Protein AF-A0A3N5PD08-F1 (afdb_monomer_lite)

pLDDT: mean 94.18, std 6.14, range [67.5, 98.69]

Structur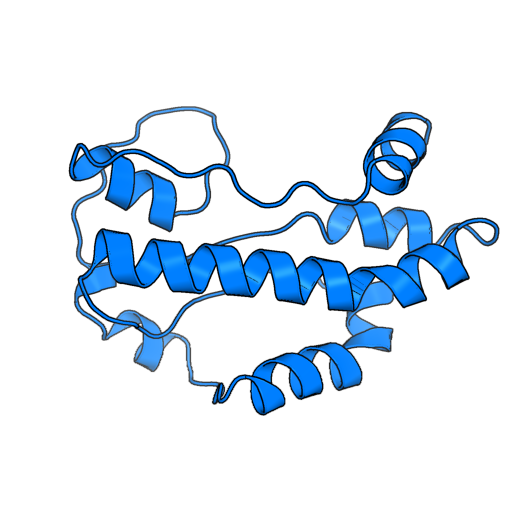e (mmCIF, N/CA/C/O backbone):
data_AF-A0A3N5PD08-F1
#
_entry.id   AF-A0A3N5PD08-F1
#
loop_
_atom_site.group_PDB
_atom_site.id
_atom_site.type_symbol
_atom_site.label_atom_id
_atom_site.label_alt_id
_atom_site.label_comp_id
_atom_site.label_asym_id
_atom_site.label_entity_id
_atom_site.label_seq_id
_atom_site.pdbx_PDB_ins_code
_atom_site.Cartn_x
_atom_site.Cartn_y
_atom_site.Cartn_z
_atom_site.occupancy
_atom_site.B_iso_or_equiv
_atom_site.auth_seq_id
_atom_site.auth_comp_id
_atom_site.auth_asym_id
_atom_site.auth_atom_id
_atom_site.pdbx_PDB_model_num
ATOM 1 N N . MET A 1 1 ? -1.093 7.369 7.127 1.00 76.62 1 MET A N 1
ATOM 2 C CA . MET A 1 1 ? -1.034 6.163 6.270 1.00 76.62 1 MET A CA 1
ATOM 3 C C . MET A 1 1 ? -1.305 4.944 7.123 1.00 76.62 1 MET A C 1
ATOM 5 O O . MET A 1 1 ? -0.982 4.998 8.299 1.00 76.62 1 MET A O 1
ATOM 9 N N . THR A 1 2 ? -1.900 3.892 6.571 1.00 89.06 2 THR A N 1
ATOM 10 C CA . THR A 1 2 ? -2.093 2.607 7.260 1.00 89.06 2 THR A CA 1
ATOM 11 C C . THR A 1 2 ? -0.938 1.664 6.946 1.00 89.06 2 THR A C 1
ATOM 13 O O . THR A 1 2 ? -0.351 1.109 7.876 1.00 89.06 2 THR A O 1
ATOM 16 N N . PHE A 1 3 ? -0.581 1.542 5.663 1.00 92.31 3 PHE A N 1
ATOM 17 C CA . PHE A 1 3 ? 0.493 0.671 5.196 1.00 92.31 3 PHE A CA 1
ATOM 18 C C . PHE A 1 3 ? 1.229 1.223 3.971 1.00 92.31 3 PHE A C 1
ATOM 20 O O . PHE A 1 3 ? 0.726 2.119 3.285 1.00 92.31 3 PHE A O 1
ATOM 27 N N . ASP A 1 4 ? 2.428 0.690 3.751 1.00 90.94 4 ASP A N 1
ATOM 28 C CA . ASP A 1 4 ? 3.296 0.963 2.605 1.00 90.94 4 ASP A CA 1
ATOM 29 C C . ASP A 1 4 ? 3.674 -0.353 1.902 1.00 90.94 4 ASP A C 1
ATOM 31 O O . ASP A 1 4 ? 3.180 -1.425 2.257 1.00 90.94 4 ASP A O 1
ATOM 35 N N . ASN A 1 5 ? 4.505 -0.274 0.869 1.00 93.38 5 ASN A N 1
ATOM 36 C CA . ASN A 1 5 ? 4.959 -1.408 0.077 1.00 93.38 5 ASN A CA 1
ATOM 37 C C . ASN A 1 5 ? 6.349 -1.127 -0.540 1.00 93.38 5 ASN A C 1
ATOM 39 O O . ASN A 1 5 ? 6.968 -0.097 -0.281 1.00 93.38 5 ASN A O 1
ATOM 43 N N . SER A 1 6 ? 6.859 -2.057 -1.354 1.00 94.81 6 SER A N 1
ATOM 44 C CA . SER A 1 6 ? 8.165 -1.935 -2.026 1.00 94.81 6 SER A CA 1
ATOM 45 C C . SER A 1 6 ? 8.079 -1.520 -3.506 1.00 94.81 6 SER A C 1
ATOM 47 O O . SER A 1 6 ? 8.945 -1.893 -4.301 1.00 94.81 6 SER A O 1
ATOM 49 N N . ASP A 1 7 ? 7.060 -0.756 -3.915 1.00 96.00 7 ASP A N 1
ATOM 50 C CA . ASP A 1 7 ? 6.881 -0.285 -5.300 1.00 96.00 7 ASP A CA 1
ATOM 51 C C . ASP A 1 7 ? 8.089 0.490 -5.821 1.00 96.00 7 ASP A C 1
ATOM 53 O O . ASP A 1 7 ? 8.398 0.397 -7.003 1.00 96.00 7 ASP A O 1
ATOM 57 N N . TYR A 1 8 ? 8.815 1.205 -4.960 1.00 95.06 8 TYR A N 1
ATOM 58 C CA . TYR A 1 8 ? 10.037 1.907 -5.339 1.00 95.06 8 TYR A CA 1
ATOM 59 C C . TYR A 1 8 ? 11.093 0.956 -5.920 1.00 95.06 8 TYR A C 1
ATOM 61 O O . TYR A 1 8 ? 11.787 1.343 -6.862 1.00 95.06 8 TYR A O 1
ATOM 69 N N . MET A 1 9 ? 11.183 -0.289 -5.425 1.00 97.06 9 MET A N 1
ATOM 70 C CA . MET A 1 9 ? 12.100 -1.294 -5.969 1.00 97.06 9 MET A CA 1
ATOM 71 C C . MET A 1 9 ? 11.673 -1.717 -7.370 1.00 97.06 9 MET A C 1
ATOM 73 O O . MET A 1 9 ? 12.472 -1.676 -8.307 1.00 97.06 9 MET A O 1
ATOM 77 N N . PHE A 1 10 ? 10.390 -2.050 -7.531 1.00 98.06 10 PHE A N 1
ATOM 78 C CA . PHE A 1 10 ? 9.821 -2.367 -8.837 1.00 98.06 10 PHE A CA 1
ATOM 79 C C . PHE A 1 10 ? 9.971 -1.200 -9.814 1.00 98.06 10 PHE A C 1
ATOM 81 O O . PHE A 1 10 ? 10.286 -1.426 -10.978 1.00 98.06 10 PHE A O 1
ATOM 88 N N . ALA A 1 11 ? 9.795 0.037 -9.354 1.00 97.62 11 ALA A N 1
ATOM 89 C CA . ALA A 1 11 ? 9.856 1.229 -10.184 1.00 97.62 11 ALA A CA 1
ATOM 90 C C . ALA A 1 11 ? 11.244 1.446 -10.794 1.00 97.62 11 ALA A C 1
ATOM 92 O O . ALA A 1 11 ? 11.322 1.738 -11.985 1.00 97.62 11 ALA A O 1
ATOM 93 N N . ALA A 1 12 ? 12.345 1.258 -10.051 1.00 96.75 12 ALA A N 1
ATOM 94 C CA . ALA A 1 12 ? 13.660 1.361 -10.697 1.00 96.75 12 ALA A CA 1
ATOM 95 C C . ALA A 1 12 ? 13.910 0.219 -11.679 1.00 96.75 12 ALA A C 1
ATOM 97 O O . ALA A 1 12 ? 14.435 0.464 -12.762 1.00 96.75 12 ALA A O 1
ATOM 98 N N . LEU A 1 13 ? 13.505 -1.009 -11.347 1.00 97.31 13 LEU A N 1
ATOM 99 C CA . LEU A 1 13 ? 13.674 -2.141 -12.261 1.00 97.31 13 LEU A CA 1
ATOM 100 C C . LEU A 1 13 ? 12.804 -1.995 -13.515 1.00 97.31 13 LEU A C 1
ATOM 102 O O . LEU A 1 13 ? 13.210 -2.413 -14.594 1.00 97.31 13 LEU A O 1
ATOM 106 N N . TYR A 1 14 ? 11.647 -1.344 -13.405 1.00 97.75 14 TYR A N 1
ATOM 107 C CA . TYR A 1 14 ? 10.781 -1.039 -14.539 1.00 97.75 14 TYR A CA 1
ATOM 108 C C . TYR A 1 14 ? 11.460 -0.131 -15.571 1.00 97.75 14 TYR A C 1
ATOM 110 O O . TYR A 1 14 ? 11.251 -0.291 -16.771 1.00 97.75 14 TYR A O 1
ATOM 118 N N . THR A 1 15 ? 12.317 0.784 -15.115 1.00 95.88 15 THR A N 1
ATOM 119 C CA . THR A 1 15 ? 13.076 1.680 -16.003 1.00 95.88 15 THR A CA 1
ATOM 120 C C . THR A 1 15 ? 14.305 1.021 -16.641 1.00 95.88 15 THR A C 1
ATOM 122 O O . THR A 1 15 ? 14.907 1.593 -17.548 1.00 95.88 15 THR A O 1
ATOM 125 N N . THR A 1 16 ? 14.661 -0.199 -16.225 1.00 95.56 16 THR A N 1
ATOM 126 C CA . THR A 1 16 ? 15.759 -0.983 -16.806 1.00 95.56 16 THR A CA 1
ATOM 127 C C . THR A 1 16 ? 15.214 -1.927 -17.884 1.00 95.56 16 THR A C 1
ATOM 129 O O . THR A 1 16 ? 14.433 -2.820 -17.551 1.00 95.56 16 THR A O 1
ATOM 132 N N . PRO A 1 17 ? 15.638 -1.820 -19.162 1.00 95.94 17 PRO A N 1
ATOM 133 C CA . PRO A 1 17 ? 15.077 -2.620 -20.258 1.00 95.94 17 PRO A CA 1
ATOM 134 C C . PRO A 1 17 ? 15.07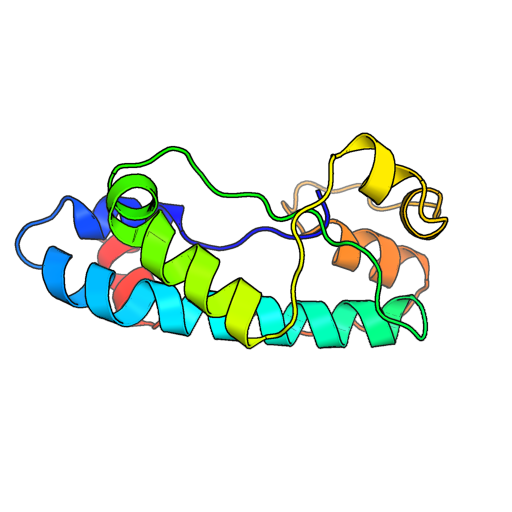0 -4.135 -20.012 1.00 95.94 17 PRO A C 1
ATOM 136 O O . PRO A 1 17 ? 14.105 -4.808 -20.361 1.00 95.94 17 PRO A O 1
ATOM 139 N N . GLU A 1 18 ? 16.115 -4.663 -19.370 1.00 96.69 18 GLU A N 1
ATOM 140 C CA . GLU A 1 18 ? 16.233 -6.087 -19.029 1.00 96.69 18 GLU A CA 1
ATOM 141 C C . GLU A 1 18 ? 15.159 -6.561 -18.036 1.00 96.69 18 GLU A C 1
ATOM 143 O O . GLU A 1 18 ? 14.689 -7.697 -18.107 1.00 96.69 18 GLU A O 1
ATOM 148 N N . HIS A 1 19 ? 14.751 -5.698 -17.104 1.00 97.44 19 HIS A N 1
ATOM 149 C CA . HIS A 1 19 ? 13.847 -6.060 -16.014 1.00 97.44 19 HIS A CA 1
ATOM 150 C C . HIS A 1 19 ? 12.417 -5.561 -16.218 1.00 97.44 19 HIS A C 1
ATOM 152 O O . HIS A 1 19 ? 11.507 -6.073 -15.563 1.00 97.44 19 HIS A O 1
ATOM 158 N N . ARG A 1 20 ?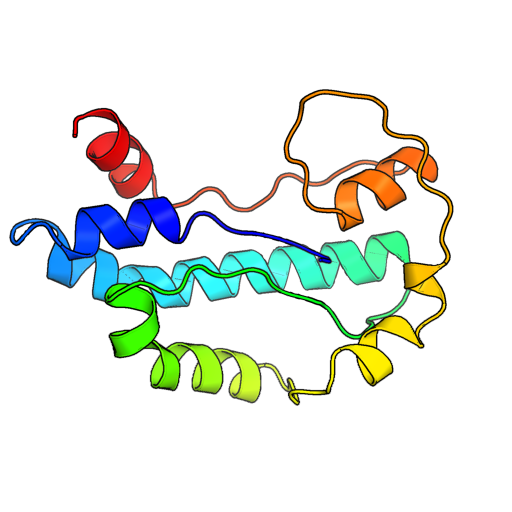 12.196 -4.628 -17.152 1.00 97.25 20 ARG A N 1
ATOM 159 C CA . ARG A 1 20 ? 10.921 -3.936 -17.377 1.00 97.25 20 ARG A CA 1
ATOM 160 C C . ARG A 1 20 ? 9.717 -4.864 -17.454 1.00 97.25 20 ARG A C 1
ATOM 162 O O . ARG A 1 20 ? 8.789 -4.733 -16.660 1.00 97.25 20 ARG A O 1
ATOM 169 N N . GLU A 1 21 ? 9.746 -5.836 -18.361 1.00 98.06 21 GLU A N 1
ATOM 170 C CA . GLU A 1 21 ? 8.608 -6.740 -18.577 1.00 98.06 21 GLU A CA 1
ATOM 171 C C . GLU A 1 21 ? 8.360 -7.666 -17.383 1.00 98.06 21 GLU A C 1
ATOM 173 O O . GLU A 1 21 ? 7.216 -7.988 -17.053 1.00 98.06 21 GLU A O 1
ATOM 178 N N . ARG A 1 22 ? 9.429 -8.074 -16.691 1.00 98.19 22 ARG A N 1
ATOM 179 C CA . ARG A 1 22 ? 9.311 -8.894 -15.485 1.00 98.19 22 ARG A CA 1
ATOM 180 C C . ARG A 1 22 ? 8.719 -8.091 -14.328 1.00 98.19 22 ARG A C 1
ATOM 182 O O . ARG A 1 22 ? 7.786 -8.569 -13.689 1.00 98.19 22 ARG A O 1
ATOM 189 N N . ALA A 1 23 ? 9.212 -6.871 -14.110 1.00 97.94 23 ALA A N 1
ATOM 190 C CA . ALA A 1 23 ? 8.684 -5.942 -13.115 1.00 97.94 23 ALA A CA 1
ATOM 191 C C . ALA A 1 23 ? 7.203 -5.651 -13.383 1.00 97.94 23 ALA A C 1
ATOM 193 O O . ALA A 1 23 ? 6.386 -5.777 -12.474 1.00 97.94 23 ALA A O 1
ATOM 194 N N . ARG A 1 24 ? 6.841 -5.371 -14.645 1.00 98.25 24 ARG A N 1
ATOM 195 C CA . ARG A 1 24 ? 5.454 -5.124 -15.061 1.00 98.25 24 ARG A CA 1
ATOM 196 C C . ARG A 1 24 ? 4.531 -6.284 -14.692 1.00 98.25 24 ARG A C 1
ATOM 198 O O . ARG A 1 24 ? 3.475 -6.079 -14.103 1.00 98.25 24 ARG A O 1
ATOM 205 N N . ARG A 1 25 ? 4.937 -7.507 -15.046 1.00 98.31 25 ARG A N 1
ATOM 206 C CA . ARG A 1 25 ? 4.133 -8.719 -14.851 1.00 98.31 25 ARG A CA 1
ATOM 207 C C . ARG A 1 25 ? 3.936 -9.073 -13.377 1.00 98.31 25 ARG A C 1
ATOM 209 O O . ARG A 1 25 ? 2.887 -9.595 -13.018 1.00 98.31 25 ARG A O 1
ATOM 216 N N . GLU A 1 26 ? 4.945 -8.845 -12.542 1.00 98.38 26 GLU A N 1
ATOM 217 C CA . GLU A 1 26 ? 4.959 -9.336 -11.157 1.00 98.38 26 GLU A CA 1
ATOM 218 C C . GLU A 1 26 ? 4.531 -8.278 -10.125 1.00 98.38 26 GLU A C 1
ATOM 220 O O . GLU A 1 26 ? 4.243 -8.633 -8.983 1.00 98.38 26 GLU A O 1
ATOM 225 N N . TYR A 1 27 ? 4.407 -7.005 -10.521 1.00 98.56 27 TYR A N 1
ATOM 226 C CA . TYR A 1 27 ? 4.047 -5.916 -9.610 1.00 98.56 27 TYR A CA 1
ATOM 227 C C . TYR A 1 27 ? 2.632 -6.032 -9.023 1.00 98.56 27 TYR A C 1
ATOM 229 O O . TYR A 1 27 ? 2.468 -5.996 -7.806 1.00 98.56 27 TYR A O 1
ATOM 237 N N . VAL A 1 28 ? 1.597 -6.204 -9.853 1.00 98.44 28 VAL A N 1
ATOM 238 C CA . VAL A 1 28 ? 0.210 -6.296 -9.352 1.00 98.44 28 VAL A CA 1
ATOM 239 C C . VAL A 1 28 ? -0.010 -7.544 -8.479 1.00 98.44 28 VAL A C 1
ATOM 241 O O . VAL A 1 28 ? -0.595 -7.392 -7.407 1.00 98.44 28 VAL A O 1
ATOM 244 N N . PRO A 1 29 ? 0.499 -8.744 -8.836 1.00 98.31 29 PRO A N 1
ATOM 245 C CA . PRO A 1 29 ? 0.469 -9.900 -7.934 1.00 98.31 29 PRO A CA 1
ATOM 246 C C . PRO A 1 29 ? 1.165 -9.657 -6.588 1.00 98.31 29 PRO A C 1
ATOM 248 O O . PRO A 1 29 ? 0.673 -10.099 -5.551 1.00 98.31 29 PRO A O 1
ATOM 251 N N . TYR A 1 30 ? 2.290 -8.932 -6.582 1.00 98.38 30 TYR A N 1
ATOM 252 C CA . TYR A 1 30 ? 2.946 -8.524 -5.339 1.00 98.38 30 TYR A CA 1
ATOM 253 C C . TYR A 1 30 ? 2.048 -7.597 -4.507 1.00 98.38 30 TYR A C 1
ATOM 255 O O . TYR A 1 30 ? 1.830 -7.857 -3.323 1.00 98.38 30 TYR A O 1
ATOM 263 N N . MET A 1 31 ? 1.464 -6.567 -5.124 1.00 98.38 31 MET A N 1
ATOM 264 C CA . MET A 1 31 ? 0.552 -5.646 -4.439 1.00 98.38 31 MET A CA 1
ATOM 265 C C . MET A 1 31 ? -0.678 -6.359 -3.875 1.00 98.38 31 MET A C 1
ATOM 267 O O . MET A 1 31 ? -1.105 -6.053 -2.766 1.00 98.38 31 MET A O 1
ATOM 271 N N . GLU A 1 32 ? -1.229 -7.339 -4.588 1.00 98.06 32 GLU A N 1
ATOM 272 C CA . GLU A 1 32 ? -2.337 -8.150 -4.083 1.00 98.06 32 GLU A CA 1
ATOM 273 C C . GLU A 1 32 ? -1.948 -8.939 -2.822 1.00 98.06 32 GLU A C 1
ATOM 275 O O . GLU A 1 32 ? -2.711 -8.968 -1.853 1.00 98.06 32 GLU A O 1
ATOM 280 N N . ALA A 1 33 ? -0.749 -9.530 -2.791 1.00 97.88 33 ALA A N 1
ATOM 281 C CA . ALA A 1 33 ? -0.248 -10.222 -1.606 1.00 97.88 33 ALA A CA 1
ATOM 282 C C . ALA A 1 33 ? -0.071 -9.264 -0.416 1.00 97.88 33 ALA A C 1
ATOM 284 O O . ALA A 1 33 ? -0.464 -9.597 0.706 1.00 97.88 33 ALA A O 1
ATOM 285 N N . VAL A 1 34 ? 0.472 -8.064 -0.661 1.00 97.31 34 VAL A N 1
ATOM 286 C CA . VAL A 1 34 ? 0.597 -6.996 0.346 1.00 97.31 34 VAL A CA 1
ATOM 287 C C . VAL A 1 34 ? -0.777 -6.648 0.919 1.00 97.31 34 VAL A C 1
ATOM 289 O O . VAL A 1 34 ? -0.967 -6.706 2.134 1.00 97.31 34 VAL A O 1
ATOM 292 N N . VAL A 1 35 ? -1.758 -6.370 0.058 1.00 97.00 35 VAL A N 1
ATOM 293 C CA . VAL A 1 35 ? -3.127 -6.018 0.465 1.00 97.00 35 VAL A CA 1
ATOM 294 C C . VAL A 1 35 ? -3.760 -7.122 1.310 1.00 97.00 35 VAL A C 1
ATOM 296 O O . VAL A 1 35 ? -4.256 -6.836 2.397 1.00 97.00 35 VAL A O 1
ATOM 299 N N . ALA A 1 36 ? -3.662 -8.386 0.889 1.00 96.94 36 ALA A N 1
ATOM 300 C CA . ALA A 1 36 ? -4.196 -9.516 1.651 1.00 96.94 36 ALA A CA 1
ATOM 301 C C . ALA A 1 36 ? -3.573 -9.640 3.057 1.00 96.94 36 ALA A C 1
ATOM 303 O O . ALA A 1 36 ? -4.260 -9.971 4.029 1.00 96.94 36 ALA A O 1
ATOM 304 N N . SER A 1 37 ? -2.276 -9.345 3.197 1.00 96.12 37 SER A N 1
ATOM 305 C CA . SER A 1 37 ? -1.619 -9.321 4.510 1.00 96.12 37 SER A CA 1
ATOM 306 C C . SER A 1 37 ? -2.184 -8.214 5.407 1.00 96.12 37 SER A C 1
ATOM 308 O O . SER A 1 37 ? -2.468 -8.443 6.588 1.00 96.12 37 SER A O 1
ATOM 310 N N . PHE A 1 38 ? -2.416 -7.025 4.845 1.00 96.19 38 PHE A N 1
ATOM 311 C CA . PHE A 1 38 ? -2.931 -5.877 5.590 1.00 96.19 38 PHE A CA 1
ATOM 312 C C . PHE A 1 38 ? -4.430 -5.949 5.896 1.00 96.19 38 PHE A C 1
ATOM 314 O O . PHE A 1 38 ? -4.856 -5.448 6.936 1.00 96.19 38 PHE A O 1
ATOM 321 N N . GLU A 1 39 ? -5.233 -6.626 5.076 1.00 96.00 39 GLU A N 1
ATOM 322 C CA . GLU A 1 39 ? -6.604 -7.025 5.425 1.00 96.00 39 GLU A CA 1
ATOM 323 C C . GLU A 1 39 ? -6.600 -7.901 6.691 1.00 96.00 39 GLU A C 1
ATOM 325 O O . GLU A 1 39 ? -7.281 -7.608 7.678 1.00 96.00 39 GLU A O 1
ATOM 330 N N . ALA A 1 40 ? -5.746 -8.931 6.725 1.00 95.88 40 ALA A N 1
ATOM 331 C CA . ALA A 1 40 ? -5.623 -9.805 7.888 1.00 95.88 40 ALA A CA 1
ATOM 332 C C . ALA A 1 40 ? -5.089 -9.065 9.129 1.00 95.88 40 ALA A C 1
ATOM 334 O O . ALA A 1 40 ? -5.541 -9.325 10.250 1.00 95.88 40 ALA A O 1
ATOM 335 N N . ALA A 1 41 ? -4.140 -8.141 8.952 1.00 95.38 41 ALA A N 1
ATOM 336 C CA . ALA A 1 41 ? -3.621 -7.308 10.034 1.00 95.38 41 ALA A CA 1
ATOM 337 C C . ALA A 1 41 ? -4.686 -6.343 10.584 1.00 95.38 41 ALA A C 1
ATOM 339 O O . ALA A 1 41 ? -4.764 -6.155 11.798 1.00 95.38 41 ALA A O 1
ATOM 340 N N . ALA A 1 42 ? -5.544 -5.784 9.724 1.00 96.12 42 ALA A N 1
ATOM 341 C CA . ALA A 1 42 ? -6.654 -4.927 10.134 1.00 96.12 42 ALA A CA 1
ATOM 342 C C . ALA A 1 42 ? -7.644 -5.670 11.033 1.00 96.12 42 ALA A C 1
ATOM 344 O O . ALA A 1 42 ? -7.942 -5.206 12.138 1.00 96.12 42 ALA A O 1
ATOM 345 N N . VAL A 1 43 ? -8.066 -6.868 10.620 1.00 96.56 43 VAL A N 1
ATOM 346 C CA . VAL A 1 43 ? -8.955 -7.713 11.428 1.00 96.56 43 VAL A CA 1
ATOM 347 C C . VAL A 1 43 ? -8.289 -8.111 12.747 1.00 96.56 43 VAL A C 1
ATOM 349 O O . VAL A 1 43 ? -8.930 -8.046 13.792 1.00 96.56 43 VAL A O 1
ATOM 352 N N . ALA A 1 44 ? -7.001 -8.461 12.742 1.00 95.38 44 ALA A N 1
ATOM 353 C CA . ALA A 1 44 ? -6.283 -8.798 13.972 1.00 95.38 44 ALA A CA 1
ATOM 354 C C . ALA A 1 44 ? -6.177 -7.609 14.949 1.00 95.38 44 ALA A C 1
ATOM 356 O O . ALA A 1 44 ? -6.274 -7.799 16.161 1.00 95.38 44 ALA A O 1
ATOM 357 N N . LEU A 1 45 ? -5.998 -6.387 14.438 1.00 95.12 45 LEU A N 1
ATOM 358 C CA . LEU A 1 45 ? -5.863 -5.176 15.249 1.00 95.12 45 LEU A CA 1
ATOM 359 C C . LEU A 1 45 ? -7.202 -4.678 15.819 1.00 95.12 45 LEU A C 1
ATOM 361 O O . LEU A 1 45 ? -7.257 -4.214 16.967 1.00 95.12 45 LEU A O 1
ATOM 365 N N . ALA A 1 46 ? -8.253 -4.683 14.996 1.00 95.69 46 ALA A N 1
ATOM 366 C CA . ALA A 1 46 ? -9.512 -3.984 15.262 1.00 95.69 46 ALA A CA 1
ATOM 367 C C . ALA A 1 46 ? -10.731 -4.913 15.403 1.00 95.69 46 ALA A C 1
ATOM 369 O O . ALA A 1 46 ? -11.809 -4.443 15.759 1.00 95.69 46 ALA A O 1
ATOM 370 N N . GLY A 1 47 ? -10.586 -6.211 15.122 1.00 96.31 47 GLY A N 1
ATOM 371 C CA . GLY A 1 47 ? -11.689 -7.179 15.099 1.00 96.31 47 GLY A CA 1
ATOM 372 C C . GLY A 1 47 ? -12.630 -7.033 13.897 1.00 96.31 47 GLY A C 1
ATOM 373 O O . GLY A 1 47 ? -13.626 -7.747 13.816 1.00 96.31 47 GLY A O 1
ATOM 374 N N . ARG A 1 48 ? -12.334 -6.110 12.976 1.00 97.19 48 ARG A N 1
ATOM 375 C CA . ARG A 1 48 ? -13.091 -5.825 11.752 1.00 97.19 48 ARG A CA 1
ATOM 376 C C . ARG A 1 48 ? -12.187 -5.188 10.704 1.00 97.19 48 AR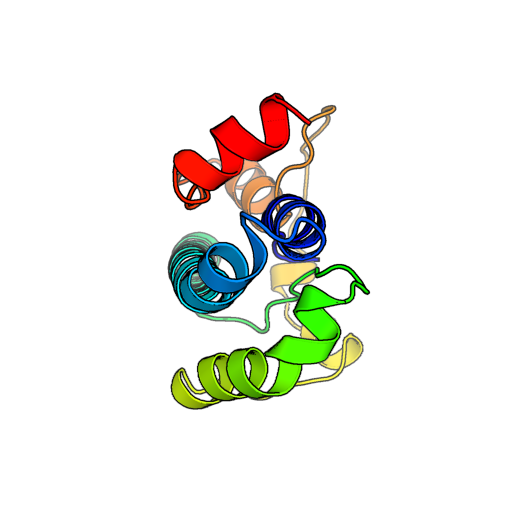G A C 1
ATOM 378 O O . ARG A 1 48 ? -11.115 -4.680 11.030 1.00 97.19 48 ARG A O 1
ATOM 385 N N . GLU A 1 49 ? -12.666 -5.143 9.471 1.00 96.25 49 GLU A N 1
ATOM 386 C CA . GLU A 1 49 ? -12.082 -4.284 8.446 1.00 96.25 49 GLU A CA 1
ATOM 387 C C . GLU A 1 49 ? -12.426 -2.805 8.698 1.00 96.25 49 GLU A C 1
ATOM 389 O O . GLU A 1 49 ? -13.423 -2.460 9.348 1.00 96.25 49 GLU A O 1
ATOM 394 N N . PHE A 1 50 ? -11.569 -1.919 8.199 1.00 97.44 50 PHE A N 1
ATOM 395 C CA . PHE A 1 50 ? -11.735 -0.468 8.232 1.00 97.44 50 PHE A CA 1
ATOM 396 C C . PHE A 1 50 ? -11.098 0.147 6.975 1.00 97.44 50 PHE A C 1
ATOM 398 O O . PHE A 1 50 ? -10.242 -0.505 6.364 1.00 97.44 50 PHE A O 1
ATOM 405 N N . PRO A 1 51 ? -11.483 1.372 6.561 1.00 97.69 51 PRO A N 1
ATOM 406 C CA . PRO A 1 51 ? -10.855 2.038 5.424 1.00 97.69 51 PRO A CA 1
ATOM 407 C C . PRO A 1 51 ? -9.345 2.147 5.637 1.00 97.69 51 PRO A C 1
ATOM 409 O O . PRO A 1 51 ? -8.909 2.700 6.640 1.00 97.69 51 PRO A O 1
ATOM 412 N N . GLN A 1 52 ? -8.547 1.618 4.711 1.00 97.44 52 GLN A N 1
ATOM 413 C CA . GLN A 1 52 ? -7.090 1.667 4.806 1.00 97.44 52 GLN A CA 1
ATOM 414 C C . GLN A 1 52 ? -6.517 2.759 3.900 1.00 97.44 52 GLN A C 1
ATOM 416 O O . GLN A 1 52 ? -7.010 2.993 2.799 1.00 97.44 52 GLN A O 1
ATOM 421 N N . ILE A 1 53 ? -5.445 3.411 4.354 1.00 97.44 53 ILE A N 1
ATOM 422 C CA . ILE A 1 53 ? -4.709 4.418 3.582 1.00 97.44 53 ILE A C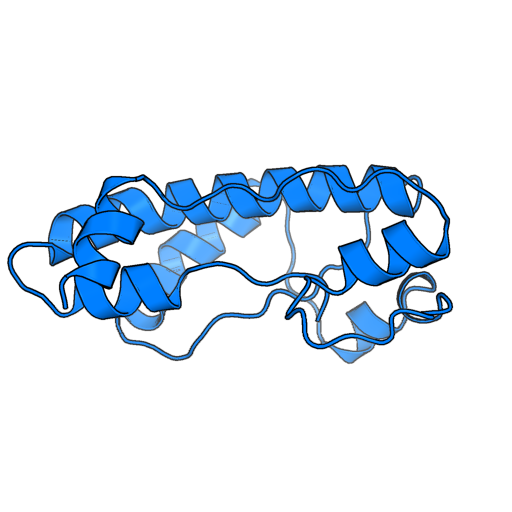A 1
ATOM 423 C C . ILE A 1 53 ? -3.411 3.780 3.089 1.00 97.44 53 ILE A C 1
ATOM 425 O O . ILE A 1 53 ? -2.473 3.611 3.873 1.00 97.44 53 ILE A O 1
ATOM 429 N N . LEU A 1 54 ? -3.366 3.449 1.803 1.00 96.75 54 LEU A N 1
ATOM 430 C CA . LEU A 1 54 ? -2.176 2.961 1.111 1.00 96.75 54 LEU A CA 1
ATOM 431 C C . LEU A 1 54 ? -1.303 4.140 0.660 1.00 96.75 54 LEU A C 1
ATOM 433 O O . LEU A 1 54 ? -1.813 5.105 0.088 1.00 96.75 54 LEU A O 1
ATOM 437 N N . VAL A 1 55 ? 0.006 4.045 0.886 1.00 94.88 55 VAL A N 1
ATOM 438 C CA . VAL A 1 55 ? 1.002 4.914 0.246 1.00 94.88 55 VAL A CA 1
ATOM 439 C C . VAL A 1 55 ? 1.602 4.201 -0.960 1.00 94.88 55 VAL A C 1
ATOM 441 O O . VAL A 1 55 ? 1.945 3.029 -0.887 1.00 94.88 55 VAL A O 1
ATOM 444 N N . ILE A 1 56 ? 1.692 4.926 -2.074 1.00 95.81 56 ILE A N 1
ATOM 445 C CA . ILE A 1 56 ? 2.390 4.530 -3.300 1.00 95.81 56 ILE A CA 1
ATOM 446 C C . ILE A 1 56 ? 3.102 5.755 -3.873 1.00 95.81 56 ILE A C 1
ATOM 448 O O . ILE A 1 56 ? 2.686 6.896 -3.643 1.00 95.81 56 ILE A O 1
ATOM 452 N N . HIS A 1 57 ? 4.159 5.530 -4.643 1.00 97.19 57 HIS A N 1
ATOM 453 C CA . HIS A 1 57 ? 4.962 6.595 -5.229 1.00 97.19 57 HIS A CA 1
ATOM 454 C C . HIS A 1 57 ? 4.438 7.006 -6.611 1.00 97.19 57 HIS A C 1
ATOM 456 O O . HIS A 1 57 ? 4.038 6.174 -7.426 1.00 97.19 57 HIS A O 1
ATOM 462 N N . ALA A 1 58 ? 4.499 8.301 -6.924 1.00 97.38 58 ALA A N 1
ATOM 463 C CA . ALA A 1 58 ? 4.242 8.797 -8.274 1.00 97.38 58 ALA A CA 1
ATOM 464 C C . ALA A 1 58 ? 5.443 8.476 -9.185 1.00 97.38 58 ALA A C 1
ATOM 466 O O . ALA A 1 58 ? 6.406 9.238 -9.249 1.00 97.38 58 ALA A O 1
ATOM 467 N N . ASN A 1 59 ? 5.401 7.323 -9.852 1.00 96.69 59 ASN A N 1
ATOM 468 C CA . ASN A 1 59 ? 6.452 6.822 -10.741 1.00 96.69 59 ASN A CA 1
ATOM 469 C C . ASN A 1 59 ? 5.854 6.254 -12.046 1.00 96.69 59 ASN A C 1
ATOM 471 O O . ASN A 1 59 ? 4.640 6.076 -12.146 1.00 96.69 59 ASN A O 1
ATOM 475 N N . GLU A 1 60 ? 6.701 5.983 -13.047 1.00 97.94 60 GLU A N 1
ATOM 476 C CA . GLU A 1 60 ? 6.271 5.498 -14.372 1.00 97.94 60 GLU A CA 1
ATOM 477 C C . GLU A 1 60 ? 5.542 4.149 -14.296 1.00 97.94 60 GLU A C 1
ATOM 479 O O . GLU A 1 60 ? 4.498 3.980 -14.916 1.00 97.94 60 GLU A O 1
ATOM 484 N N . LEU A 1 61 ? 6.032 3.219 -13.467 1.00 98.44 61 LEU A N 1
ATOM 485 C CA . LEU A 1 61 ? 5.397 1.916 -13.254 1.00 98.44 61 LEU A CA 1
ATOM 486 C C . LEU A 1 61 ? 3.955 2.071 -12.753 1.00 98.44 61 LEU A C 1
ATOM 488 O O . LEU A 1 61 ? 3.039 1.474 -13.312 1.00 98.44 61 LEU A O 1
ATOM 492 N N . ASN A 1 62 ? 3.750 2.876 -11.709 1.00 98.25 62 ASN A N 1
ATOM 493 C CA . ASN A 1 62 ? 2.431 3.135 -11.144 1.00 98.25 62 ASN A CA 1
ATOM 494 C C . ASN A 1 62 ? 1.549 3.902 -12.122 1.00 98.25 62 ASN A C 1
ATOM 496 O O . ASN A 1 62 ? 0.363 3.612 -12.183 1.00 98.25 62 ASN A O 1
ATOM 500 N N . ALA A 1 63 ? 2.089 4.844 -12.898 1.00 98.19 63 ALA A N 1
ATOM 501 C CA . ALA A 1 63 ? 1.318 5.529 -13.932 1.00 98.19 63 ALA A CA 1
ATOM 502 C C . ALA A 1 63 ? 0.799 4.542 -14.994 1.00 98.19 63 ALA A C 1
ATOM 504 O O . ALA A 1 63 ? -0.386 4.567 -15.327 1.00 98.19 63 ALA A O 1
ATOM 505 N N . ASP A 1 64 ? 1.662 3.636 -15.459 1.00 98.50 64 ASP A N 1
ATOM 506 C CA . ASP A 1 64 ? 1.356 2.669 -16.516 1.00 98.50 64 ASP A CA 1
ATOM 507 C C . ASP A 1 64 ? 0.475 1.498 -16.058 1.00 98.50 64 ASP A C 1
ATOM 509 O O . ASP A 1 64 ? -0.219 0.908 -16.887 1.00 98.50 64 ASP A O 1
ATOM 513 N N . LEU A 1 65 ? 0.540 1.128 -14.774 1.00 98.44 65 LEU A N 1
ATOM 514 C CA . LEU A 1 65 ? -0.194 -0.003 -14.188 1.00 98.44 65 LEU A CA 1
ATOM 515 C C . LEU A 1 65 ? -1.339 0.411 -13.265 1.00 98.44 65 LEU A C 1
ATOM 517 O O . LEU A 1 65 ? -1.969 -0.445 -12.638 1.00 98.44 65 LEU A O 1
ATOM 521 N N . MET A 1 66 ? -1.635 1.710 -13.161 1.00 98.25 66 MET A N 1
ATOM 522 C CA . MET A 1 66 ? -2.751 2.193 -12.348 1.00 98.25 66 MET A CA 1
ATOM 523 C C . MET A 1 66 ? -4.085 1.533 -12.733 1.00 98.25 66 MET A C 1
ATOM 525 O O . MET A 1 66 ? -4.817 1.143 -11.823 1.00 98.25 66 MET A O 1
ATOM 529 N N . PRO A 1 67 ? -4.439 1.365 -14.027 1.00 98.56 67 PRO A N 1
ATOM 530 C CA . PRO A 1 67 ? -5.688 0.700 -14.395 1.00 98.56 67 PRO A CA 1
ATOM 531 C C . PRO A 1 67 ? -5.794 -0.725 -13.835 1.00 98.56 67 PRO A C 1
ATOM 533 O O . PRO A 1 67 ? -6.828 -1.082 -13.267 1.00 98.56 67 PRO A O 1
ATOM 536 N N . GLU A 1 68 ? -4.728 -1.517 -13.942 1.00 98.69 68 GLU A N 1
ATOM 537 C CA . GLU A 1 68 ? -4.649 -2.889 -13.442 1.00 98.69 68 GLU A CA 1
ATOM 538 C C . GLU A 1 68 ? -4.675 -2.935 -11.909 1.00 98.69 68 GLU A C 1
ATOM 540 O O . GLU A 1 68 ? -5.399 -3.746 -11.328 1.00 98.69 68 GLU A O 1
ATOM 545 N N . LEU A 1 69 ? -3.953 -2.029 -11.243 1.00 98.25 69 LEU A N 1
ATOM 546 C CA . LEU A 1 69 ? -3.928 -1.937 -9.785 1.00 98.25 69 LEU A CA 1
ATOM 547 C C . LEU A 1 69 ? -5.312 -1.564 -9.224 1.00 98.25 69 LEU A C 1
ATOM 549 O O . LEU A 1 69 ? -5.807 -2.206 -8.297 1.00 98.25 69 LEU A O 1
ATOM 553 N N . LEU A 1 70 ? -5.986 -0.576 -9.822 1.00 98.44 70 LEU A N 1
ATOM 554 C CA . LEU A 1 70 ? -7.350 -0.190 -9.447 1.00 98.44 70 LEU A CA 1
ATOM 555 C C . LEU A 1 70 ? -8.365 -1.303 -9.742 1.00 98.44 70 LEU A C 1
ATOM 557 O O . LEU A 1 70 ? -9.313 -1.483 -8.975 1.00 98.44 70 LEU A O 1
ATOM 561 N N . ALA A 1 71 ? -8.191 -2.047 -10.838 1.00 98.62 71 ALA A N 1
ATOM 562 C CA . ALA A 1 71 ? -9.032 -3.198 -11.156 1.00 98.62 71 ALA A CA 1
ATOM 563 C C . ALA A 1 71 ? -8.871 -4.318 -10.119 1.00 98.62 71 ALA A C 1
ATOM 565 O O . ALA A 1 71 ? -9.880 -4.859 -9.664 1.00 98.62 71 ALA A O 1
ATOM 566 N N . MET A 1 72 ? -7.637 -4.603 -9.691 1.00 98.50 72 MET A N 1
ATOM 567 C CA . MET A 1 72 ? -7.348 -5.553 -8.614 1.00 98.50 72 MET A CA 1
ATOM 568 C C . MET A 1 72 ? -8.079 -5.146 -7.328 1.00 98.50 72 MET A C 1
ATOM 570 O O . MET A 1 72 ? -8.889 -5.924 -6.826 1.00 98.50 72 MET A O 1
ATOM 574 N N . PHE A 1 73 ? -7.938 -3.896 -6.871 1.00 98.38 73 PHE A N 1
ATOM 575 C CA . PHE A 1 73 ? -8.672 -3.406 -5.695 1.00 98.38 73 PHE A CA 1
ATOM 576 C C . PHE A 1 73 ? -10.193 -3.565 -5.840 1.00 98.38 73 PHE A C 1
ATOM 578 O O . PHE A 1 73 ? -10.859 -4.083 -4.945 1.00 98.38 73 PHE A O 1
ATOM 585 N N . ARG A 1 74 ? -10.763 -3.186 -6.988 1.00 98.50 74 ARG A N 1
ATOM 586 C CA . ARG A 1 74 ? -12.208 -3.337 -7.233 1.00 98.50 74 ARG A CA 1
ATOM 587 C C . ARG A 1 74 ? -12.657 -4.796 -7.212 1.00 98.50 74 ARG A C 1
ATOM 589 O O . ARG A 1 74 ? -13.710 -5.083 -6.653 1.00 98.50 74 ARG A O 1
ATOM 596 N N . SER A 1 75 ? -11.873 -5.720 -7.774 1.00 98.06 75 SER A N 1
ATOM 597 C CA . SER A 1 75 ? -12.194 -7.157 -7.741 1.00 98.06 75 SER A CA 1
ATOM 598 C C . SER A 1 75 ? -12.189 -7.745 -6.329 1.00 98.06 75 SER A C 1
ATOM 600 O O . SER A 1 75 ? -12.915 -8.700 -6.066 1.00 98.06 75 SER A O 1
ATOM 602 N N . ARG A 1 76 ? -11.443 -7.127 -5.409 1.00 96.94 76 ARG A N 1
ATOM 603 C CA . ARG A 1 76 ? -11.434 -7.459 -3.979 1.00 96.94 76 ARG A CA 1
ATOM 604 C C . ARG A 1 76 ? -12.561 -6.783 -3.189 1.00 96.94 76 ARG A C 1
ATOM 606 O O . ARG A 1 76 ? -12.660 -6.972 -1.986 1.00 96.94 76 ARG A O 1
ATOM 613 N N . GLY A 1 77 ? -13.422 -6.005 -3.849 1.00 97.25 77 GLY A N 1
ATOM 614 C CA . GLY A 1 77 ? -14.563 -5.334 -3.223 1.00 97.25 77 GLY A CA 1
ATOM 615 C C . GLY A 1 77 ? -14.272 -3.929 -2.689 1.00 97.25 77 GLY A C 1
ATOM 616 O O . GLY A 1 77 ? -15.135 -3.346 -2.035 1.00 97.25 77 GLY A O 1
ATOM 617 N N . TYR A 1 78 ? -13.102 -3.350 -2.979 1.00 97.88 78 TYR A N 1
ATOM 618 C CA . TYR A 1 78 ? -12.791 -1.995 -2.527 1.00 97.88 78 TYR A CA 1
ATOM 619 C C . TYR A 1 78 ? -13.577 -0.922 -3.286 1.00 97.88 78 TYR A C 1
ATOM 621 O O . TYR A 1 78 ? -13.679 -0.917 -4.516 1.00 97.88 78 TYR A O 1
ATOM 629 N N . SER A 1 79 ? -14.020 0.075 -2.524 1.00 97.25 79 SER A N 1
ATOM 630 C CA . SER A 1 79 ? -14.368 1.409 -3.007 1.00 97.25 79 SER A CA 1
ATOM 631 C C . SER A 1 79 ? -13.316 2.420 -2.553 1.00 97.25 79 SER A C 1
ATOM 633 O O . SER A 1 79 ? -12.773 2.298 -1.456 1.00 97.25 79 SER A O 1
ATOM 635 N N . PHE A 1 80 ? -13.074 3.454 -3.355 1.00 97.38 80 PHE A N 1
ATOM 636 C CA . PHE A 1 80 ? -12.148 4.532 -3.006 1.00 97.38 80 PHE A CA 1
ATOM 637 C C . PHE A 1 80 ? -12.908 5.678 -2.337 1.00 97.38 80 PHE A C 1
ATOM 639 O O . PHE A 1 80 ? -13.901 6.166 -2.877 1.00 97.38 80 PHE A O 1
ATOM 646 N N . VAL A 1 81 ? -12.437 6.095 -1.165 1.00 97.75 81 VAL A N 1
ATOM 647 C CA . VAL A 1 81 ? -13.036 7.158 -0.346 1.00 97.75 81 VAL A CA 1
ATOM 648 C C . VAL A 1 81 ? -12.045 8.301 -0.148 1.00 97.75 81 VAL A C 1
ATOM 650 O O . VAL A 1 81 ? -10.850 8.147 -0.406 1.00 97.75 81 VAL A O 1
ATOM 653 N N . THR A 1 82 ? -12.526 9.460 0.304 1.00 98.06 82 THR A N 1
ATOM 654 C CA . THR A 1 82 ? -11.632 10.573 0.639 1.00 98.06 82 THR A CA 1
ATOM 655 C C . THR A 1 82 ? -10.834 10.274 1.905 1.00 98.06 82 THR A C 1
ATOM 657 O O . THR A 1 82 ? -11.210 9.428 2.724 1.00 98.06 82 THR A O 1
ATOM 660 N N . LEU A 1 83 ? -9.734 11.003 2.091 1.00 97.12 83 LEU A N 1
ATOM 661 C CA . LEU A 1 83 ? -8.924 10.883 3.295 1.00 97.12 83 LEU A CA 1
ATOM 662 C C . LEU A 1 83 ? -9.730 11.240 4.552 1.00 97.12 83 LEU A C 1
ATOM 664 O O . LEU A 1 83 ? -9.615 10.545 5.557 1.00 97.12 83 LEU A O 1
ATOM 668 N N . GLU A 1 84 ? -10.575 12.275 4.498 1.00 98.00 84 GLU A N 1
ATOM 669 C CA . GLU A 1 84 ? -11.417 12.672 5.632 1.00 98.00 84 GLU A CA 1
ATOM 670 C C . GLU A 1 84 ? -12.383 11.558 6.038 1.00 98.00 84 GLU A C 1
ATOM 672 O O . GLU A 1 84 ? -12.567 11.316 7.229 1.00 98.00 84 GLU A O 1
ATOM 677 N N . HIS A 1 85 ? -12.965 10.850 5.062 1.00 98.19 85 HIS A N 1
ATOM 678 C CA . HIS A 1 85 ? -13.817 9.696 5.338 1.00 98.19 85 HIS A CA 1
ATOM 679 C C . HIS A 1 85 ? -13.026 8.586 6.035 1.00 98.19 85 HIS A C 1
ATOM 681 O O . HIS A 1 85 ? -13.490 8.048 7.037 1.00 98.19 85 HIS A O 1
ATOM 687 N N . ALA A 1 86 ? -11.835 8.245 5.531 1.00 97.88 86 ALA A N 1
ATOM 688 C CA . ALA A 1 86 ? -11.012 7.200 6.136 1.00 97.88 86 ALA A CA 1
ATOM 689 C C . ALA A 1 86 ? -10.638 7.548 7.587 1.00 97.88 86 ALA A C 1
ATOM 691 O O . ALA A 1 86 ? -10.848 6.743 8.490 1.00 97.88 86 ALA A O 1
ATOM 692 N N . LEU A 1 87 ? -10.168 8.778 7.825 1.00 97.12 87 LEU A N 1
ATOM 693 C CA . LEU A 1 87 ? -9.756 9.262 9.148 1.00 97.12 87 LEU A CA 1
ATOM 694 C C . LEU A 1 87 ? -10.912 9.428 10.148 1.00 97.12 87 LEU A C 1
ATOM 696 O O . LEU A 1 87 ? -10.660 9.636 11.336 1.00 97.12 87 LEU A O 1
ATOM 700 N N . ALA A 1 88 ? -12.170 9.353 9.704 1.00 97.88 88 ALA A N 1
ATOM 701 C CA . ALA A 1 88 ? -13.316 9.376 10.605 1.00 97.88 88 ALA A CA 1
ATOM 702 C C . ALA A 1 88 ? -13.424 8.093 11.453 1.00 97.88 88 ALA A C 1
ATOM 704 O O . ALA A 1 88 ? -13.996 8.150 12.548 1.00 97.88 88 ALA A O 1
ATOM 705 N N . ASP A 1 89 ? -12.861 6.975 10.975 1.00 97.88 89 ASP A N 1
ATOM 706 C CA . ASP A 1 89 ? -12.850 5.692 11.679 1.00 97.88 89 ASP A CA 1
ATOM 707 C C . ASP A 1 89 ? -12.030 5.768 12.983 1.00 97.88 89 ASP A C 1
ATOM 709 O O . ASP A 1 89 ? -10.906 6.274 13.012 1.00 97.88 89 ASP A O 1
ATOM 713 N N . ASP A 1 90 ? -12.586 5.239 14.078 1.00 96.75 90 ASP A N 1
ATOM 714 C CA . ASP A 1 90 ? -11.988 5.289 15.418 1.00 96.75 90 ASP A CA 1
ATOM 715 C C . ASP A 1 90 ? -10.616 4.612 15.522 1.00 96.75 90 ASP A C 1
ATOM 717 O O . ASP A 1 90 ? -9.835 4.958 16.411 1.00 96.75 90 ASP A O 1
ATOM 721 N N . VAL A 1 91 ? -10.277 3.691 14.611 1.00 96.06 91 VAL A N 1
ATOM 722 C CA . VAL A 1 91 ? -8.939 3.077 14.570 1.00 96.06 91 VAL A CA 1
ATOM 723 C C . VAL A 1 91 ? -7.845 4.140 14.412 1.00 96.06 91 VAL A C 1
ATOM 725 O O . VAL A 1 91 ? -6.785 4.025 15.026 1.00 96.06 91 VAL A O 1
ATOM 728 N N . TYR A 1 92 ? -8.114 5.228 13.684 1.00 95.94 92 TYR A N 1
ATOM 729 C CA . TYR A 1 92 ? -7.159 6.325 13.505 1.00 95.94 92 TYR A CA 1
ATOM 730 C C . TYR A 1 92 ? -6.955 7.191 14.756 1.00 95.94 92 TYR A C 1
ATOM 732 O O . TYR A 1 92 ? -6.052 8.027 14.775 1.00 95.94 92 TYR A O 1
ATOM 740 N N . ARG A 1 93 ? -7.750 6.980 15.812 1.00 94.69 93 ARG A N 1
ATOM 741 C CA . ARG A 1 93 ? -7.602 7.631 17.124 1.00 94.69 93 ARG A CA 1
ATOM 742 C C . ARG A 1 93 ? -6.882 6.749 18.146 1.00 94.69 93 ARG A C 1
ATOM 744 O O . ARG A 1 93 ? -6.720 7.169 19.291 1.00 94.69 93 ARG A O 1
ATOM 751 N N . LEU A 1 94 ? -6.479 5.531 17.769 1.00 93.50 94 LEU A N 1
ATOM 752 C CA . LEU A 1 94 ? -5.766 4.636 18.674 1.00 93.50 94 LEU A CA 1
ATOM 753 C C . LEU A 1 94 ? -4.441 5.262 19.134 1.00 93.50 94 LEU A C 1
ATOM 755 O O . LEU A 1 94 ? -3.742 5.875 18.319 1.00 93.50 94 LEU A O 1
ATOM 759 N N . PRO A 1 95 ? -4.071 5.079 20.416 1.00 91.62 95 PRO A N 1
ATOM 760 C CA . PRO A 1 95 ? -2.779 5.523 20.913 1.00 91.62 95 PRO A CA 1
ATOM 761 C C . PRO A 1 95 ? -1.640 4.813 20.173 1.00 91.62 95 PRO A C 1
ATOM 763 O O . PRO A 1 95 ? -1.781 3.678 19.712 1.00 91.62 95 PRO A O 1
ATOM 766 N N . GLU A 1 96 ? -0.512 5.506 20.078 1.00 88.31 96 GLU A N 1
ATOM 767 C CA . GLU A 1 9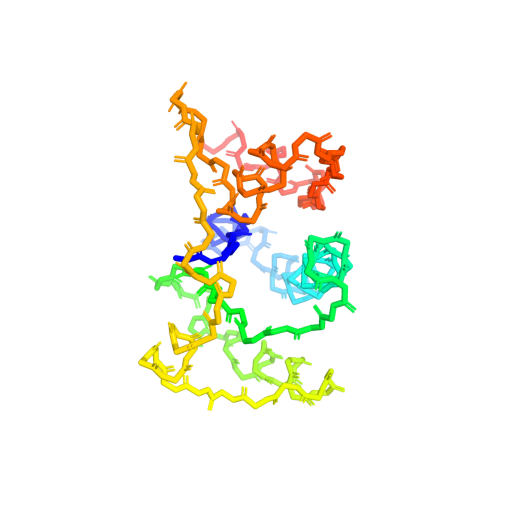6 ? 0.693 5.092 19.362 1.00 88.31 96 GLU A CA 1
ATOM 768 C C . GLU A 1 96 ? 1.889 5.526 20.224 1.00 88.31 96 GLU A C 1
ATOM 770 O O . GLU A 1 96 ? 2.033 6.712 20.525 1.00 88.31 96 GLU A O 1
ATOM 775 N N . ASP A 1 97 ? 2.679 4.568 20.705 1.00 87.12 97 ASP A N 1
ATOM 776 C CA . ASP A 1 97 ? 3.790 4.779 21.649 1.00 87.12 97 ASP A CA 1
ATOM 777 C C . ASP A 1 97 ? 5.163 4.369 21.085 1.00 87.12 97 ASP A C 1
ATOM 779 O O . ASP A 1 97 ? 6.175 4.375 21.793 1.00 87.12 97 ASP A O 1
ATOM 783 N N . TYR A 1 98 ? 5.226 4.017 19.801 1.00 82.50 98 TYR A N 1
ATOM 784 C CA . TYR A 1 98 ? 6.446 3.642 19.111 1.00 82.50 98 TYR A CA 1
ATOM 785 C C . TYR A 1 98 ? 7.381 4.843 18.957 1.00 82.50 98 TYR A C 1
ATOM 787 O O . TYR A 1 98 ? 7.175 5.763 18.166 1.00 82.50 98 TYR A O 1
ATOM 795 N N . VAL A 1 99 ? 8.510 4.756 19.655 1.00 79.75 99 VAL A N 1
ATOM 796 C CA . VAL A 1 99 ? 9.648 5.658 19.488 1.00 79.75 99 VAL A CA 1
ATOM 797 C C . VAL A 1 99 ? 10.803 4.869 18.882 1.00 79.75 99 VAL A C 1
ATOM 799 O O . VAL A 1 99 ? 11.426 4.034 19.539 1.00 79.75 99 VAL A O 1
ATOM 802 N N . GLY A 1 100 ? 11.105 5.117 17.608 1.00 78.62 100 GLY A N 1
ATOM 803 C CA . GLY A 1 100 ? 12.216 4.463 16.926 1.00 78.62 100 GLY A CA 1
ATOM 804 C C . GLY A 1 100 ? 12.430 4.950 15.497 1.00 78.62 100 GLY A C 1
ATOM 805 O O . GLY A 1 100 ? 11.647 5.725 14.956 1.00 78.62 100 GLY A O 1
ATOM 806 N N . ARG A 1 101 ? 13.535 4.503 14.891 1.00 74.75 101 ARG A N 1
ATOM 807 C CA . ARG A 1 101 ? 13.942 4.896 13.529 1.00 74.75 101 ARG A CA 1
ATOM 808 C C . ARG A 1 101 ? 13.378 3.990 12.428 1.00 74.75 101 ARG A C 1
ATOM 810 O O . ARG A 1 101 ? 13.669 4.218 11.261 1.00 74.75 101 ARG A O 1
ATOM 817 N N . GLY A 1 102 ? 12.628 2.947 12.786 1.00 69.25 102 GLY A N 1
ATOM 818 C CA . GLY A 1 102 ? 12.062 2.003 11.827 1.00 69.25 102 GLY A CA 1
ATOM 819 C C . GLY A 1 102 ? 10.866 2.608 11.095 1.00 69.25 102 GLY A C 1
ATOM 820 O O . GLY A 1 102 ? 9.929 3.105 11.725 1.00 69.25 102 GLY A O 1
ATOM 821 N N . GLY A 1 103 ? 10.887 2.543 9.765 1.00 68.38 103 GLY A N 1
ATOM 822 C CA . GLY A 1 103 ? 9.792 2.962 8.886 1.00 68.38 103 GLY A CA 1
ATOM 823 C C . GLY A 1 103 ? 8.636 1.963 8.854 1.00 68.38 103 GLY A C 1
ATOM 824 O O . GLY A 1 103 ? 8.220 1.559 7.782 1.00 68.38 103 GLY A O 1
ATOM 825 N N . PHE A 1 104 ? 8.152 1.514 10.015 1.00 78.12 104 PHE A N 1
ATOM 826 C CA . PHE A 1 104 ? 7.058 0.544 10.078 1.00 78.12 104 PHE A CA 1
ATOM 827 C C . PHE A 1 104 ? 5.757 1.136 9.540 1.00 78.12 104 PHE A C 1
ATOM 829 O O . PHE A 1 104 ? 5.393 2.256 9.926 1.00 78.12 104 PHE A O 1
ATOM 836 N N . SER A 1 105 ? 5.019 0.330 8.769 1.00 87.25 105 SER A N 1
ATOM 837 C CA . SER A 1 105 ? 3.605 0.560 8.483 1.00 87.25 105 SER A CA 1
ATOM 838 C C . SER A 1 105 ? 2.859 0.898 9.774 1.00 87.25 105 SER A C 1
ATOM 840 O O . SER A 1 105 ? 3.067 0.285 10.826 1.00 87.25 105 SER A O 1
ATOM 842 N N . TRP A 1 106 ? 1.991 1.904 9.718 1.00 90.88 106 TRP A N 1
ATOM 843 C CA . TRP A 1 106 ? 1.378 2.484 10.913 1.00 90.88 106 TRP A CA 1
ATOM 844 C C . TRP A 1 106 ? 0.535 1.472 11.694 1.00 90.88 106 TRP A C 1
ATOM 846 O O . TRP A 1 106 ? 0.513 1.478 12.924 1.00 90.88 106 TRP A O 1
ATOM 856 N N . ILE A 1 107 ? -0.080 0.525 10.985 1.00 93.44 107 ILE A N 1
ATOM 857 C CA . ILE A 1 107 ? -0.823 -0.571 11.604 1.00 93.44 107 ILE A CA 1
ATOM 858 C C . ILE A 1 107 ? 0.041 -1.426 12.542 1.00 93.44 107 ILE A C 1
ATOM 860 O O . ILE A 1 107 ? -0.445 -1.889 13.574 1.00 93.44 107 ILE A O 1
ATOM 864 N N . HIS A 1 108 ? 1.332 -1.595 12.246 1.00 91.75 108 HIS A N 1
ATOM 865 C CA . HIS A 1 108 ? 2.259 -2.327 13.106 1.00 91.75 108 HIS A CA 1
ATOM 866 C C . HIS A 1 108 ? 2.616 -1.538 14.360 1.00 91.75 108 HIS A C 1
ATOM 868 O O . HIS A 1 108 ? 2.819 -2.141 15.413 1.00 91.75 108 HIS A O 1
ATOM 874 N N . ARG A 1 109 ? 2.614 -0.203 14.285 1.00 92.00 109 ARG A N 1
ATOM 875 C CA . ARG A 1 109 ? 2.785 0.656 15.461 1.00 92.00 109 ARG A CA 1
ATOM 876 C C . ARG A 1 109 ? 1.611 0.494 16.421 1.00 92.00 109 ARG A C 1
ATOM 878 O O . ARG A 1 109 ? 1.830 0.113 17.564 1.00 92.00 109 ARG A O 1
ATOM 885 N N . TRP A 1 110 ? 0.373 0.607 15.933 1.00 93.62 110 TRP A N 1
ATOM 886 C CA . TRP A 1 110 ? -0.816 0.334 16.753 1.00 93.62 110 TRP A CA 1
ATOM 887 C C . TRP A 1 110 ? -0.846 -1.096 17.303 1.00 93.62 110 TRP A C 1
ATOM 889 O O . TRP A 1 110 ? -1.188 -1.309 18.466 1.00 93.62 110 TRP A O 1
ATOM 899 N N . THR A 1 111 ? -0.474 -2.084 16.482 1.00 92.25 111 THR A N 1
ATOM 900 C CA . THR A 1 111 ? -0.396 -3.496 16.897 1.00 92.25 111 THR A CA 1
ATOM 901 C C . THR A 1 111 ? 0.579 -3.656 18.064 1.00 92.25 111 THR A C 1
ATOM 903 O O . THR A 1 111 ? 0.241 -4.282 19.070 1.00 92.25 111 THR A O 1
ATOM 906 N N . ARG A 1 112 ? 1.753 -3.018 17.975 1.00 90.75 112 ARG A N 1
ATOM 907 C CA . ARG A 1 112 ? 2.755 -2.999 19.043 1.00 90.75 112 ARG A CA 1
ATOM 908 C C . ARG A 1 112 ? 2.248 -2.302 20.302 1.00 90.75 112 ARG A C 1
ATOM 910 O O . ARG A 1 112 ? 2.403 -2.870 21.377 1.00 90.75 112 ARG A O 1
ATOM 917 N N . THR A 1 113 ? 1.622 -1.133 20.179 1.00 90.69 113 THR A N 1
ATOM 918 C CA . THR A 1 113 ? 1.054 -0.397 21.322 1.00 90.69 113 THR A CA 1
ATOM 919 C C . THR A 1 113 ? -0.011 -1.218 22.055 1.00 90.69 113 THR A C 1
ATOM 921 O O . THR A 1 113 ? -0.113 -1.160 23.277 1.00 90.69 113 THR A O 1
ATOM 924 N N . LYS A 1 114 ? -0.771 -2.063 21.342 1.00 91.31 114 LYS A N 1
ATOM 925 C CA . LYS A 1 114 ? -1.715 -3.019 21.951 1.00 91.31 114 LYS A CA 1
ATOM 926 C C . LYS A 1 114 ? -1.063 -4.287 22.526 1.00 91.31 114 LYS A C 1
ATOM 928 O O . LYS A 1 114 ? -1.779 -5.142 23.042 1.00 91.31 114 LYS A O 1
ATOM 933 N N . GLY A 1 115 ? 0.257 -4.449 22.421 1.00 91.31 115 GLY A N 1
ATOM 934 C CA . GLY A 1 115 ? 0.967 -5.656 22.858 1.00 91.31 115 GLY A CA 1
ATOM 935 C C . GLY A 1 115 ? 0.652 -6.901 22.020 1.00 91.31 115 GLY A C 1
ATOM 936 O O . GLY A 1 115 ? 0.826 -8.021 22.497 1.00 91.31 115 GLY A O 1
ATOM 937 N N . LEU A 1 116 ? 0.164 -6.721 20.790 1.00 90.81 116 LEU A N 1
ATOM 938 C CA . LEU A 1 116 ? -0.181 -7.813 19.883 1.00 90.81 116 LEU A CA 1
ATOM 939 C C . LEU A 1 116 ? 1.039 -8.241 19.046 1.00 90.81 116 LEU A C 1
ATOM 941 O O . LEU A 1 116 ? 1.911 -7.418 18.747 1.00 90.81 116 LEU A O 1
ATOM 945 N N . PRO A 1 117 ? 1.118 -9.518 18.629 1.00 89.56 117 PRO A N 1
ATOM 946 C CA . PRO A 1 117 ? 2.188 -9.976 17.754 1.00 89.56 117 PRO A CA 1
ATOM 947 C C . PRO A 1 117 ? 2.048 -9.366 16.354 1.00 89.56 117 PRO A C 1
ATOM 949 O O . PRO A 1 117 ? 0.979 -9.406 15.743 1.00 89.56 117 PRO A O 1
ATOM 952 N N . ILE A 1 118 ? 3.153 -8.844 15.822 1.00 87.50 118 ILE A N 1
ATOM 953 C CA . ILE A 1 118 ? 3.236 -8.362 14.441 1.00 87.50 118 ILE A CA 1
ATOM 954 C C . ILE A 1 118 ? 3.491 -9.554 13.516 1.00 87.50 118 ILE A C 1
ATOM 956 O O . ILE A 1 118 ? 4.412 -10.339 13.743 1.00 87.50 118 ILE A O 1
ATOM 960 N N . LYS A 1 119 ? 2.685 -9.676 12.460 1.00 86.69 119 LYS A N 1
ATOM 961 C CA . LYS A 1 119 ? 2.960 -10.586 11.343 1.00 86.69 119 LYS A CA 1
ATOM 962 C C . LYS A 1 119 ? 3.891 -9.900 10.348 1.00 86.69 119 LYS A C 1
ATOM 964 O O . LYS A 1 119 ? 3.749 -8.702 10.123 1.00 86.69 119 LYS A O 1
ATOM 969 N N . ALA A 1 120 ? 4.819 -10.664 9.775 1.00 85.81 120 ALA A N 1
ATOM 970 C CA . ALA A 1 120 ? 5.714 -10.162 8.739 1.00 85.81 120 ALA A CA 1
ATOM 971 C C . ALA A 1 120 ? 4.922 -9.721 7.499 1.00 85.81 120 ALA A C 1
ATOM 973 O O . ALA A 1 120 ? 3.941 -10.367 7.115 1.00 85.81 120 ALA A O 1
ATOM 974 N N . GLU A 1 121 ? 5.358 -8.620 6.895 1.00 88.94 121 GLU A N 1
ATOM 975 C CA . GLU A 1 121 ? 4.831 -8.144 5.622 1.00 88.94 121 GLU A CA 1
ATOM 976 C C . GLU A 1 121 ? 5.340 -9.045 4.478 1.00 88.94 121 GLU A C 1
ATOM 978 O O . GLU A 1 121 ? 6.404 -9.659 4.601 1.00 88.94 121 GLU A O 1
ATOM 983 N N . PRO A 1 122 ? 4.597 -9.174 3.366 1.00 93.12 122 PRO A N 1
ATOM 984 C CA . PRO A 1 122 ? 5.098 -9.861 2.186 1.00 93.12 122 PRO A CA 1
ATOM 985 C C . PRO A 1 122 ? 6.311 -9.133 1.609 1.00 93.12 122 PRO A C 1
ATOM 987 O O . PRO A 1 122 ? 6.222 -7.978 1.188 1.00 93.12 122 PRO A O 1
ATOM 990 N N . GLU A 1 123 ? 7.436 -9.836 1.550 1.00 93.69 123 GLU A N 1
ATOM 991 C CA . GLU A 1 123 ? 8.621 -9.363 0.843 1.00 93.69 123 GLU A CA 1
ATOM 992 C C . GLU A 1 123 ? 8.366 -9.358 -0.673 1.00 93.69 123 GLU A C 1
ATOM 994 O O . GLU A 1 123 ? 7.641 -10.225 -1.185 1.00 93.69 123 GLU A O 1
ATOM 999 N N . PRO A 1 124 ? 8.957 -8.414 -1.426 1.00 95.00 124 PRO A N 1
ATOM 1000 C CA . PRO A 1 124 ? 8.950 -8.503 -2.878 1.00 95.00 124 PRO A CA 1
ATOM 1001 C C . PRO A 1 124 ? 9.652 -9.797 -3.341 1.00 95.00 124 PRO A C 1
ATOM 1003 O O . PRO A 1 124 ? 10.466 -10.369 -2.607 1.00 95.00 124 PRO A O 1
ATOM 1006 N N . PRO A 1 125 ? 9.367 -10.289 -4.563 1.00 96.44 125 PRO A N 1
ATOM 1007 C CA . PRO A 1 125 ? 10.053 -11.456 -5.110 1.00 96.44 125 PRO A CA 1
ATOM 1008 C C . PRO A 1 125 ? 11.577 -11.307 -5.008 1.00 96.44 125 PRO A C 1
ATOM 1010 O O . PRO A 1 125 ? 12.100 -10.243 -5.319 1.00 96.44 125 PRO A O 1
ATOM 1013 N N . ALA A 1 126 ? 12.298 -12.369 -4.631 1.00 96.50 126 ALA A N 1
ATOM 1014 C CA . ALA A 1 126 ? 13.736 -12.291 -4.327 1.00 96.50 126 ALA A CA 1
ATOM 1015 C C . ALA A 1 126 ? 14.571 -11.605 -5.426 1.00 96.50 126 ALA A C 1
ATOM 1017 O O . ALA A 1 126 ? 15.440 -10.791 -5.126 1.00 96.50 126 ALA A O 1
ATOM 1018 N N . TRP A 1 127 ? 14.239 -11.852 -6.699 1.00 96.75 127 TRP A N 1
ATOM 1019 C CA . TRP A 1 127 ? 14.920 -11.224 -7.834 1.00 96.75 127 TRP A CA 1
ATOM 1020 C C . TRP A 1 127 ? 14.798 -9.691 -7.844 1.00 96.75 127 TRP A C 1
ATOM 1022 O O . TRP A 1 127 ? 15.701 -9.025 -8.337 1.00 96.75 127 TRP A O 1
ATOM 1032 N N . VAL A 1 128 ? 13.702 -9.130 -7.316 1.00 97.12 128 VAL A N 1
ATOM 1033 C CA . VAL A 1 128 ? 13.496 -7.679 -7.200 1.00 97.12 128 VAL A CA 1
ATOM 1034 C C . VAL A 1 128 ? 14.484 -7.111 -6.192 1.00 97.12 128 VAL A C 1
ATOM 1036 O O . VAL A 1 128 ? 15.203 -6.169 -6.511 1.00 97.12 128 VAL A O 1
ATOM 1039 N N . SER A 1 129 ? 14.567 -7.716 -5.005 1.00 94.94 129 SER A N 1
ATOM 1040 C CA . SER A 1 129 ? 15.496 -7.294 -3.953 1.00 94.94 129 SER A CA 1
ATOM 1041 C C . SER A 1 129 ? 16.955 -7.427 -4.393 1.00 94.94 129 SER A C 1
ATOM 1043 O O . SER A 1 129 ? 17.754 -6.517 -4.177 1.00 94.94 129 SER A O 1
ATOM 1045 N N . GLU A 1 130 ? 17.300 -8.538 -5.048 1.00 95.31 130 GLU A N 1
ATOM 1046 C CA . GLU A 1 130 ? 18.644 -8.799 -5.570 1.00 95.31 130 GLU A CA 1
ATOM 1047 C C . GLU A 1 130 ? 19.030 -7.809 -6.678 1.00 95.31 130 GLU A C 1
ATOM 1049 O O . GLU A 1 130 ? 20.096 -7.199 -6.616 1.00 95.31 130 GLU A O 1
ATOM 1054 N N . ALA A 1 131 ? 18.164 -7.604 -7.675 1.00 93.88 131 ALA A N 1
ATOM 1055 C CA . ALA A 1 131 ? 18.441 -6.683 -8.776 1.00 93.88 131 ALA A CA 1
ATOM 1056 C C . ALA A 1 131 ? 18.490 -5.223 -8.301 1.00 93.88 131 ALA A C 1
ATOM 1058 O O . ALA A 1 131 ? 19.345 -4.460 -8.744 1.00 93.88 131 ALA A O 1
ATOM 1059 N N . TRP A 1 132 ? 17.623 -4.835 -7.360 1.00 92.25 132 TRP A N 1
ATOM 1060 C CA . TRP A 1 132 ? 17.649 -3.504 -6.754 1.00 92.25 132 TRP A CA 1
ATOM 1061 C C . TRP A 1 132 ? 18.941 -3.243 -5.974 1.00 92.25 132 TRP A C 1
ATOM 1063 O O . TRP A 1 132 ? 19.490 -2.146 -6.053 1.00 92.25 132 TRP A O 1
ATOM 1073 N N . GLY A 1 133 ? 19.435 -4.237 -5.230 1.00 90.44 133 GLY A N 1
ATOM 1074 C CA . GLY A 1 133 ? 20.674 -4.122 -4.458 1.00 90.44 133 GLY A CA 1
ATOM 1075 C C . GLY A 1 133 ? 21.939 -3.985 -5.313 1.00 90.44 133 GLY A C 1
ATOM 1076 O O . GLY A 1 133 ? 22.936 -3.460 -4.826 1.00 90.44 133 GLY A O 1
ATOM 1077 N N . ASN A 1 134 ? 21.886 -4.422 -6.574 1.00 84.00 134 ASN A N 1
ATOM 1078 C CA . ASN A 1 134 ? 23.003 -4.387 -7.523 1.00 84.00 134 ASN A CA 1
ATOM 1079 C C . ASN A 1 134 ? 22.985 -3.172 -8.473 1.00 84.00 134 ASN A C 1
ATOM 1081 O O . ASN A 1 134 ? 23.798 -3.126 -9.399 1.00 84.00 134 ASN A O 1
ATOM 1085 N N . ARG A 1 135 ? 22.050 -2.231 -8.289 1.00 67.50 135 ARG A N 1
ATOM 1086 C CA . ARG A 1 135 ? 21.909 -1.035 -9.136 1.00 67.50 135 ARG A CA 1
ATOM 1087 C C . ARG A 1 135 ? 22.943 0.054 -8.842 1.00 67.50 135 ARG A C 1
ATOM 1089 O O . ARG A 1 135 ? 23.369 0.172 -7.670 1.00 67.50 135 ARG A O 1
#

Radius of gyration: 15.85 Å; chains: 1; bounding box: 38×25×43 Å

Secondary structure (DSSP, 8-state):
--B--SHHHHHHHHTSTTTHHHHHHHHHHHHHHHHHHHHHHHHHHHSS-----B-----HHHHHHHHHHHHHHHHTT-----HHHHHTSGGGGS-----SS----HHHHHHHHTTPPPPPPPPPPHHHHHHHHT-

Sequence (135 aa):
MTFDNSDYMFAALYTTPEHRERARREYVPYMEAVVASFEAAAVALAGREFPQILVIHANELNADLMPELLAMFRSRGYSFVTLEHALADDVYRLPEDYVGRGGFSWIHRWTRTKGLPIKAEPEPPAWVSEAWGNR

Foldseek 3Di:
DQDEDVVVLLQVLCVPPVRVVVSLVQVLVLVLQQVVLSLVLCCVLPVHDADDDYDDDPGPSCVVCVVVNVVSCVVVVDDDDDPVRRCVDCVVVQDFDDDDDDPGRVSVRSCVVVVHDDDDGDDRDPVSVVVSVVD